Protein AF-A0A4Y2EP28-F1 (afdb_monomer)

Mean predicted aligned error: 17.3 Å

Solvent-accessible surface area (backbone atoms only — not comparable to full-atom values): 8836 Å² total; per-residue (Å²): 139,84,86,87,82,85,87,90,80,90,83,89,85,90,82,87,88,82,91,73,95,65,85,74,70,75,72,67,78,76,71,83,74,56,55,42,37,35,34,48,65,60,93,51,61,70,61,50,48,49,51,46,25,66,76,48,76,41,87,54,53,67,42,78,79,48,100,49,30,37,37,36,40,42,82,39,67,67,35,41,52,52,49,54,50,52,36,58,75,70,66,54,54,65,52,63,56,78,66,85,66,74,86,74,79,86,82,84,83,82,91,72,64,94,85,62,59,67,71,60,56,53,69,69,64,71,83,71,84,86,128

pLDDT: mean 73.37, std 20.35, range [31.34, 94.19]

Sequence (131 aa):
MSDVQNPDSCDGVSSQQQDVNQPQSQAAKKRVSVPPIIIDNPTNSTLLIKSINDITESIVEGKMIEKDRVKVSPSSADAHRKIQIEISEQKLKSHTFETEDQNELKVVILGLLSGYPVEEILKGFKFQPIQ

Nearest PDB structures (foldseek):
  1wg4-assembly1_A  TM=5.566E-01  e=1.868E-01  Mus musculus
  6kor-assembly1_A  TM=6.072E-01  e=3.615E-01  Homo sapiens
  4rwx-assembly1_C  TM=5.759E-01  e=3.384E-01  Listeria monocytogenes EGD-e
  2l48-assembly1_B  TM=5.890E-01  e=5.028E-01  Bacillus phage Gamma
  2dnp-assembly1_A  TM=4.970E-01  e=2.277E-01  Homo sapiens

Foldseek 3Di:
DDDDDDDDDDDDDDDDDDDDDDPPPVPPPPPPADWKKKFFQDPDQVVLQVVLCVQLVHRWDWDDPDPGMIITGAPDPSSVVSSVVVCVVVVTDMDTDDPPPPPPDDDDDPDDDPPDDPVVVVVVPPDDDDD

Secondary structure (DSSP, 8-state):
--------------------------------PPPPEEEES-TTHHHHHHHHHHHHTS--EEEEEETTEEEEE-SSHHHHHHHHHHHHHTT--EEEPPP-----------S--TT--HHHHHHH---PPP-

Structure (mmCIF, N/CA/C/O backbone):
data_AF-A0A4Y2EP28-F1
#
_entry.id   AF-A0A4Y2EP28-F1
#
loop_
_atom_site.group_PDB
_atom_site.id
_atom_site.type_symbol
_atom_site.label_atom_id
_atom_site.label_alt_id
_atom_site.label_comp_id
_atom_site.label_asym_id
_atom_site.label_entity_id
_atom_site.label_seq_id
_atom_site.pdbx_PDB_ins_code
_atom_site.Cartn_x
_atom_site.Cartn_y
_atom_site.Cartn_z
_atom_site.occupancy
_atom_site.B_iso_or_equiv
_atom_site.auth_seq_id
_atom_site.auth_comp_id
_atom_site.auth_asym_i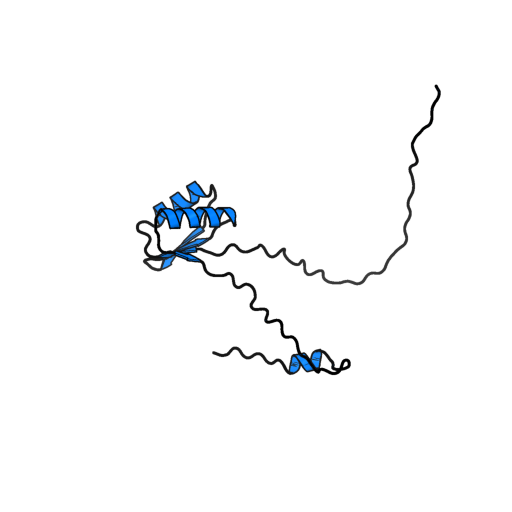d
_atom_site.auth_atom_id
_atom_site.pdbx_PDB_model_num
ATOM 1 N N . MET A 1 1 ? 37.894 58.682 -22.753 1.00 46.50 1 MET A N 1
ATOM 2 C CA . MET A 1 1 ? 38.092 57.326 -23.299 1.00 46.50 1 MET A CA 1
ATOM 3 C C . MET A 1 1 ? 36.789 56.974 -23.976 1.00 46.50 1 MET A C 1
ATOM 5 O O . MET A 1 1 ? 35.787 56.889 -23.283 1.00 46.50 1 MET A O 1
ATOM 9 N N . SER A 1 2 ? 36.795 56.980 -25.303 1.00 39.31 2 SER A N 1
ATOM 10 C CA . SER A 1 2 ? 35.600 56.913 -26.143 1.00 39.31 2 SER A CA 1
ATOM 11 C C . SER A 1 2 ? 35.231 55.464 -26.477 1.00 39.31 2 SER A C 1
ATOM 13 O O . SER A 1 2 ? 36.115 54.622 -26.612 1.00 39.31 2 SER A O 1
ATOM 15 N N . ASP A 1 3 ? 33.921 55.264 -26.571 1.00 44.50 3 ASP A N 1
ATOM 16 C CA . ASP A 1 3 ? 33.063 54.175 -27.062 1.00 44.50 3 ASP A CA 1
ATOM 17 C C . ASP A 1 3 ? 33.669 52.989 -27.832 1.00 44.50 3 ASP A C 1
ATOM 19 O O . ASP A 1 3 ? 34.367 53.198 -28.817 1.00 44.50 3 ASP A O 1
ATOM 23 N N . VAL A 1 4 ? 33.221 51.763 -27.492 1.00 53.28 4 VAL A N 1
ATOM 24 C CA . VAL A 1 4 ? 32.807 50.733 -28.476 1.00 53.28 4 VAL A CA 1
ATOM 25 C C . VAL A 1 4 ? 31.638 49.888 -27.928 1.00 53.28 4 VAL A C 1
ATOM 27 O O . VAL A 1 4 ? 31.805 49.003 -27.091 1.00 53.28 4 VAL A O 1
ATOM 30 N N . GLN A 1 5 ? 30.456 50.235 -28.437 1.00 40.75 5 GLN A N 1
ATOM 31 C CA . GLN A 1 5 ? 29.275 49.449 -28.817 1.00 40.75 5 GLN A CA 1
ATOM 32 C C . GLN A 1 5 ? 29.325 47.900 -28.747 1.00 40.75 5 GLN A C 1
ATOM 34 O O . GLN A 1 5 ? 30.135 47.251 -29.401 1.00 40.75 5 GLN A O 1
ATOM 39 N N . ASN A 1 6 ? 28.298 47.328 -28.113 1.00 45.75 6 ASN A N 1
ATOM 40 C CA . ASN A 1 6 ? 27.483 46.223 -28.649 1.00 45.75 6 ASN A CA 1
ATOM 41 C C . ASN A 1 6 ? 26.155 46.898 -29.074 1.00 45.75 6 ASN A C 1
ATOM 43 O O . ASN A 1 6 ? 25.719 47.753 -28.292 1.00 45.75 6 ASN A O 1
ATOM 47 N N . PRO A 1 7 ? 25.521 46.654 -30.244 1.00 49.97 7 PRO A N 1
ATOM 48 C CA . PRO A 1 7 ? 24.791 45.398 -30.496 1.00 49.97 7 PRO A CA 1
ATOM 49 C C . PRO A 1 7 ? 24.668 45.003 -31.990 1.00 49.97 7 PRO A C 1
ATOM 51 O O . PRO A 1 7 ? 24.744 45.855 -32.868 1.00 49.97 7 PRO A O 1
ATOM 54 N N . ASP A 1 8 ? 24.347 43.743 -32.288 1.00 37.59 8 ASP A N 1
ATOM 55 C CA . ASP A 1 8 ? 23.739 43.408 -33.582 1.00 37.59 8 ASP A CA 1
ATOM 56 C C . ASP A 1 8 ? 22.545 42.466 -33.411 1.00 37.59 8 ASP A C 1
ATOM 58 O O . ASP A 1 8 ? 22.534 41.557 -32.577 1.00 37.59 8 ASP A O 1
ATOM 62 N N . SER A 1 9 ? 21.509 42.790 -34.170 1.00 36.94 9 SER A N 1
ATOM 63 C CA . SER A 1 9 ? 20.122 42.335 -34.128 1.00 36.94 9 SER A CA 1
ATOM 64 C C . SER A 1 9 ? 19.680 42.100 -35.574 1.00 36.94 9 SER A C 1
ATOM 66 O O . SER A 1 9 ? 20.225 42.741 -36.460 1.00 36.94 9 SER A O 1
ATOM 68 N N . CYS A 1 10 ? 18.610 41.309 -35.761 1.00 31.92 10 CYS A N 1
ATOM 69 C CA . CYS A 1 10 ? 17.836 41.110 -37.006 1.00 31.92 10 CYS A CA 1
ATOM 70 C C . CYS A 1 10 ? 18.502 40.165 -38.047 1.00 31.92 10 CYS A C 1
ATOM 72 O O . CYS A 1 10 ? 19.716 40.050 -38.102 1.00 31.92 10 CYS A O 1
ATOM 74 N N . ASP A 1 11 ? 17.833 39.343 -38.862 1.00 32.94 11 ASP A N 1
ATOM 75 C CA . ASP A 1 11 ? 16.426 39.102 -39.201 1.00 32.94 11 ASP A CA 1
ATOM 76 C C . ASP A 1 11 ? 16.262 37.654 -39.723 1.00 32.94 11 ASP A C 1
ATOM 78 O O . ASP A 1 11 ? 17.231 37.003 -40.116 1.00 32.94 11 ASP A O 1
ATOM 82 N N . GLY A 1 12 ? 15.028 37.139 -39.729 1.00 31.34 12 GLY A N 1
ATOM 83 C CA . GLY A 1 12 ? 14.694 35.795 -40.218 1.00 31.34 12 GLY A CA 1
ATOM 84 C C . GLY A 1 12 ? 14.362 35.684 -41.717 1.00 31.34 12 GLY A C 1
ATOM 85 O O . GLY A 1 12 ? 14.360 36.676 -42.433 1.00 31.34 12 GLY A O 1
ATOM 86 N N . VAL A 1 13 ? 14.053 34.454 -42.172 1.00 32.84 13 VAL A N 1
ATOM 87 C CA . VAL A 1 13 ? 12.881 34.048 -42.998 1.00 32.84 13 VAL A CA 1
ATOM 88 C C . VAL A 1 13 ? 13.004 32.580 -43.477 1.00 32.84 13 VAL A C 1
ATOM 90 O O . VAL A 1 13 ? 13.969 32.187 -44.116 1.00 32.84 13 VAL A O 1
ATOM 93 N N . SER A 1 14 ? 11.965 31.805 -43.130 1.00 36.03 14 SER A N 1
ATOM 94 C CA . SER A 1 14 ? 11.216 30.734 -43.832 1.00 36.03 14 SER A CA 1
ATOM 95 C C . SER A 1 14 ? 11.783 29.961 -45.044 1.00 36.03 14 SER A C 1
ATOM 97 O O . SER A 1 14 ? 12.145 30.560 -46.053 1.00 36.03 14 SER A O 1
ATOM 99 N N . SER A 1 15 ? 11.612 28.624 -45.026 1.00 36.25 15 SER A N 1
ATOM 100 C CA . SER A 1 15 ? 10.872 27.827 -46.046 1.00 36.25 15 SER A CA 1
ATOM 101 C C . SER A 1 15 ? 10.620 26.384 -45.543 1.00 36.25 15 SER A C 1
ATOM 103 O O . SER A 1 15 ? 11.568 25.660 -45.267 1.00 36.25 15 SER A O 1
ATOM 105 N N . GLN A 1 16 ? 9.370 26.044 -45.179 1.00 39.69 16 GLN A N 1
ATOM 106 C CA . GLN A 1 16 ? 8.439 25.087 -45.837 1.00 39.69 16 GLN A CA 1
ATOM 107 C C . GLN A 1 16 ? 8.984 23.651 -46.015 1.00 39.69 16 GLN A C 1
ATOM 109 O O . GLN A 1 16 ? 9.913 23.440 -46.778 1.00 39.69 16 GLN A O 1
ATOM 114 N N . GLN A 1 17 ? 8.547 22.645 -45.244 1.00 40.81 17 GLN A N 1
ATOM 115 C CA . GLN A 1 17 ? 7.286 21.863 -45.272 1.00 40.81 17 GLN A CA 1
ATOM 116 C C . GLN A 1 17 ? 7.633 20.405 -45.627 1.00 40.81 17 GLN A C 1
ATOM 118 O O . GLN A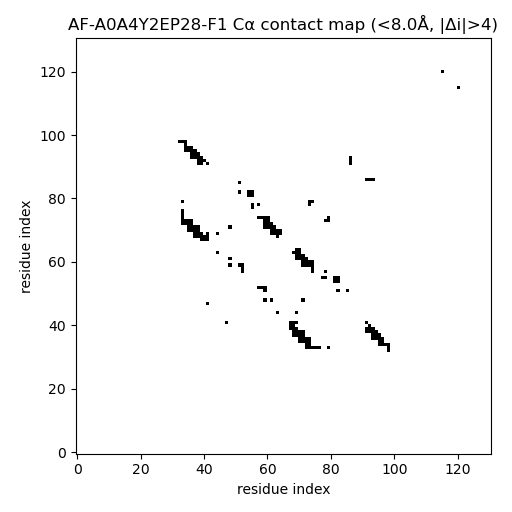 1 17 ? 8.150 20.154 -46.708 1.00 40.81 17 GLN A O 1
ATOM 123 N N . GLN A 1 18 ? 7.269 19.449 -44.768 1.00 33.56 18 GLN A N 1
ATOM 124 C CA . GLN A 1 18 ? 6.595 18.229 -45.216 1.00 33.56 18 GLN A CA 1
ATOM 125 C C . GLN A 1 18 ? 5.796 17.616 -44.060 1.00 33.56 18 GLN A C 1
ATOM 127 O O . GLN A 1 18 ? 6.329 17.203 -43.033 1.00 33.56 18 GLN A O 1
ATOM 132 N N . ASP A 1 19 ? 4.485 17.657 -44.273 1.00 39.84 19 ASP A N 1
AT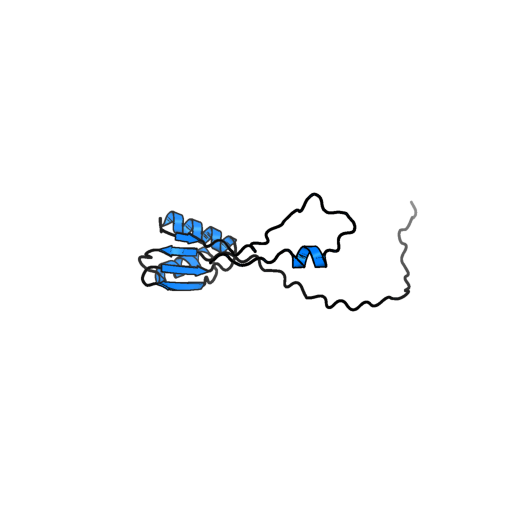OM 133 C CA . ASP A 1 19 ? 3.426 16.948 -43.573 1.00 39.84 19 ASP A CA 1
ATOM 134 C C . ASP A 1 19 ? 3.681 15.440 -43.633 1.00 39.84 19 ASP A C 1
ATOM 136 O O . ASP A 1 19 ? 3.799 14.872 -44.719 1.00 39.84 19 ASP A O 1
ATOM 140 N N . VAL A 1 20 ? 3.733 14.794 -42.470 1.00 34.38 20 VAL A N 1
ATOM 141 C CA . VAL A 1 20 ? 3.217 13.434 -42.345 1.00 34.38 20 VAL A CA 1
ATOM 142 C C . VAL A 1 20 ? 2.434 13.378 -41.043 1.00 34.38 20 VAL A C 1
ATOM 144 O O . VAL A 1 20 ? 3.005 13.313 -39.954 1.00 34.38 20 VAL A O 1
ATOM 147 N N . ASN A 1 21 ? 1.111 13.446 -41.171 1.00 42.19 21 ASN A N 1
ATOM 148 C CA . ASN A 1 21 ? 0.145 13.041 -40.154 1.00 42.19 21 ASN A CA 1
ATOM 149 C C . ASN A 1 21 ? 0.584 11.745 -39.444 1.00 42.19 21 ASN A C 1
ATOM 151 O O . ASN A 1 21 ? 0.346 10.638 -39.926 1.00 42.19 21 ASN A O 1
ATOM 155 N 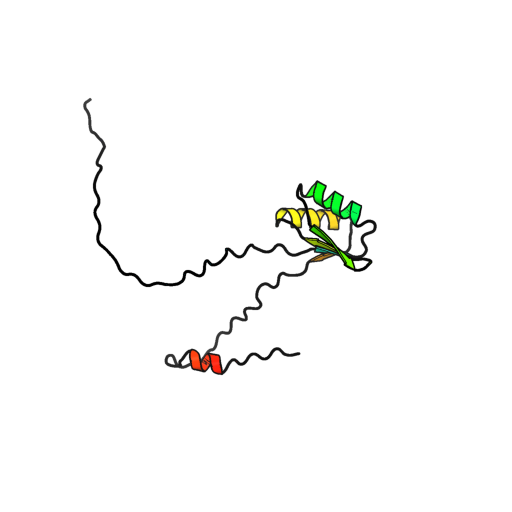N . GLN A 1 22 ? 1.175 11.875 -38.259 1.00 41.34 22 GLN A N 1
ATOM 156 C CA . GLN A 1 22 ? 1.065 10.860 -37.222 1.00 41.34 22 GLN A CA 1
ATOM 157 C C . GLN A 1 22 ? -0.050 11.317 -36.287 1.00 41.34 22 GLN A C 1
ATOM 159 O O . GLN A 1 22 ? 0.013 12.449 -35.797 1.00 41.34 22 GLN A O 1
ATOM 164 N N . PRO A 1 23 ? -1.048 10.474 -35.968 1.00 40.78 23 PRO A N 1
ATOM 165 C CA . PRO A 1 23 ? -1.790 10.697 -34.748 1.00 40.78 23 PRO A CA 1
ATOM 166 C C . PRO A 1 23 ? -0.763 10.558 -33.625 1.00 40.78 23 PRO A C 1
ATOM 168 O O . PRO A 1 23 ? -0.370 9.451 -33.261 1.00 40.78 23 PRO A O 1
ATOM 171 N N . GLN A 1 24 ? -0.280 11.691 -33.108 1.00 40.75 24 GLN A N 1
ATOM 172 C CA . GLN A 1 24 ? 0.315 11.736 -31.786 1.00 40.75 24 GLN A CA 1
ATOM 173 C C . GLN A 1 24 ? -0.784 11.237 -30.856 1.00 40.75 24 GLN A C 1
ATOM 175 O O . GLN A 1 24 ? -1.637 12.004 -30.406 1.00 40.75 24 GLN A O 1
ATOM 180 N N . SER A 1 25 ? -0.794 9.928 -30.596 1.00 49.03 25 SER A N 1
ATOM 181 C CA . SER A 1 25 ? -1.401 9.406 -29.392 1.00 49.03 25 SER A CA 1
ATOM 182 C C . SER A 1 25 ? -0.724 10.204 -28.297 1.00 49.03 25 SER A C 1
ATOM 184 O O . SER A 1 25 ? 0.474 10.028 -28.060 1.00 49.03 25 SER A O 1
ATOM 186 N N . GLN A 1 26 ? -1.444 11.171 -27.734 1.00 48.56 26 GLN A N 1
ATOM 187 C CA . GLN A 1 26 ? -1.014 11.867 -26.543 1.00 48.56 26 GLN A CA 1
ATOM 188 C C . GLN A 1 26 ? -0.724 10.746 -25.560 1.00 48.56 26 GLN A C 1
ATOM 190 O O . GLN A 1 26 ? -1.648 10.107 -25.058 1.00 48.56 26 GLN A O 1
ATOM 195 N N . ALA A 1 27 ? 0.557 10.417 -25.393 1.00 51.34 27 ALA A N 1
ATOM 196 C CA . ALA A 1 27 ? 0.991 9.491 -24.379 1.00 51.34 27 ALA A CA 1
ATOM 197 C C . ALA A 1 27 ? 0.641 10.220 -23.092 1.00 51.34 27 ALA A C 1
ATOM 199 O O . ALA A 1 27 ? 1.377 11.102 -22.644 1.00 51.34 27 ALA A O 1
ATOM 200 N N . ALA A 1 28 ? -0.572 9.960 -22.596 1.00 58.06 28 ALA A N 1
ATOM 201 C CA . ALA A 1 28 ? -1.047 10.464 -21.333 1.00 58.06 28 ALA A CA 1
ATOM 202 C C . ALA A 1 28 ? 0.088 10.160 -20.372 1.00 58.06 28 ALA A C 1
ATOM 204 O O . ALA A 1 28 ? 0.458 8.993 -20.238 1.00 58.06 28 ALA A O 1
ATOM 205 N N . LYS A 1 29 ? 0.724 11.208 -19.829 1.00 55.53 29 LYS A N 1
ATOM 206 C CA . LYS A 1 29 ? 1.813 11.067 -18.863 1.00 55.53 29 LYS A CA 1
ATOM 207 C C . LYS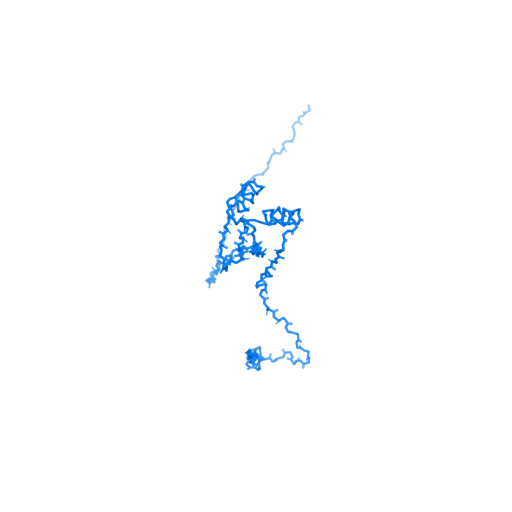 A 1 29 ? 1.301 10.077 -17.825 1.00 55.53 29 LYS A C 1
ATOM 209 O O . LYS A 1 29 ? 0.405 10.439 -17.060 1.00 55.53 29 LYS A O 1
ATOM 214 N N . LYS A 1 30 ? 1.764 8.820 -17.890 1.00 56.12 30 LYS A N 1
ATOM 215 C CA . LYS A 1 30 ? 1.302 7.756 -17.002 1.00 56.12 30 LYS A CA 1
ATOM 216 C C . LYS A 1 30 ? 1.646 8.270 -15.616 1.00 56.12 30 LYS A C 1
ATOM 218 O O . LYS A 1 30 ? 2.822 8.441 -15.301 1.00 56.12 30 LYS A O 1
ATOM 223 N N . ARG A 1 31 ? 0.630 8.668 -14.846 1.00 59.94 31 ARG A N 1
ATOM 224 C CA . ARG A 1 31 ? 0.857 9.092 -13.469 1.00 59.94 31 ARG A CA 1
ATOM 225 C C . ARG A 1 31 ? 1.488 7.888 -12.793 1.00 59.94 31 ARG A C 1
ATOM 227 O O . ARG A 1 31 ? 0.939 6.795 -12.903 1.00 59.94 31 ARG A O 1
ATOM 234 N N . VAL A 1 32 ? 2.649 8.083 -12.175 1.00 66.94 32 VAL A N 1
ATOM 235 C CA . VAL A 1 32 ? 3.244 7.069 -11.307 1.00 66.94 32 VAL A CA 1
ATOM 236 C C . VAL A 1 32 ? 2.180 6.768 -10.260 1.00 66.94 32 VAL A C 1
ATOM 238 O O . VAL A 1 32 ? 1.843 7.633 -9.450 1.00 66.94 32 VAL A O 1
ATOM 241 N N . SER A 1 33 ? 1.539 5.610 -10.393 1.00 73.94 33 SER A N 1
ATOM 242 C CA . SER A 1 33 ? 0.426 5.239 -9.535 1.00 73.94 33 SER A CA 1
ATOM 243 C C . SER A 1 33 ? 1.009 4.857 -8.191 1.00 73.94 33 SER A C 1
ATOM 245 O O . SER A 1 33 ? 1.847 3.967 -8.105 1.00 73.94 33 SER A O 1
ATOM 247 N N . VAL A 1 34 ? 0.586 5.549 -7.143 1.00 86.06 34 VAL A N 1
ATOM 248 C CA . VAL A 1 34 ? 1.003 5.222 -5.785 1.00 86.06 34 VAL A CA 1
ATOM 249 C C . VAL A 1 34 ? 0.196 4.000 -5.342 1.00 86.06 34 VAL A C 1
ATOM 251 O O . VAL A 1 34 ? -1.033 4.020 -5.475 1.00 86.06 34 VAL A O 1
ATOM 254 N N . PRO A 1 35 ? 0.842 2.919 -4.878 1.00 87.81 35 PRO A N 1
ATOM 255 C CA . PRO A 1 35 ? 0.126 1.700 -4.548 1.00 87.81 35 PRO A CA 1
ATOM 256 C C . PRO A 1 35 ? -0.784 1.898 -3.326 1.00 87.81 35 PRO A C 1
ATOM 258 O O . PRO A 1 35 ? -0.465 2.671 -2.418 1.00 87.81 35 PRO A O 1
ATOM 261 N N . PRO A 1 36 ? -1.941 1.220 -3.278 1.00 90.62 36 PRO A N 1
ATOM 262 C CA . PRO A 1 36 ? -2.812 1.261 -2.116 1.00 90.62 36 PRO A CA 1
ATOM 263 C C . PRO A 1 36 ? -2.264 0.390 -0.981 1.00 90.62 36 PRO A C 1
ATOM 265 O O . PRO A 1 36 ? -1.711 -0.689 -1.203 1.00 90.62 36 PRO A O 1
ATOM 268 N N . ILE A 1 37 ? -2.515 0.829 0.248 1.00 92.81 37 ILE A N 1
ATOM 269 C CA . ILE A 1 37 ? -2.115 0.146 1.477 1.00 92.81 37 ILE A CA 1
ATOM 270 C C . ILE A 1 37 ? -3.355 -0.507 2.085 1.00 92.81 37 ILE A C 1
ATOM 272 O O . ILE A 1 37 ? -4.370 0.157 2.299 1.00 92.81 37 ILE A O 1
ATOM 276 N N . ILE A 1 38 ? -3.298 -1.802 2.378 1.00 92.50 38 ILE A N 1
ATOM 277 C CA . ILE A 1 38 ? -4.339 -2.497 3.134 1.00 92.50 38 ILE A CA 1
ATOM 278 C C . ILE A 1 38 ? -3.877 -2.692 4.565 1.00 92.50 38 ILE A C 1
ATOM 280 O O . ILE A 1 38 ? -2.793 -3.207 4.814 1.00 92.50 38 ILE A O 1
ATOM 284 N N . ILE A 1 39 ? -4.742 -2.314 5.496 1.00 93.00 39 ILE A N 1
ATOM 285 C CA . ILE A 1 39 ? -4.541 -2.447 6.932 1.00 93.00 39 ILE A CA 1
ATOM 286 C C . ILE A 1 39 ? -5.490 -3.535 7.431 1.00 93.00 39 ILE A C 1
ATOM 288 O O . ILE A 1 39 ? -6.708 -3.433 7.247 1.00 93.00 39 ILE A O 1
ATOM 292 N N . ASP A 1 40 ? -4.921 -4.576 8.033 1.00 91.81 40 ASP A N 1
ATOM 293 C CA . ASP A 1 40 ? -5.652 -5.711 8.587 1.00 91.81 40 ASP A CA 1
ATOM 294 C C . ASP A 1 40 ? -6.039 -5.437 10.051 1.00 91.81 40 ASP A C 1
ATOM 296 O O . ASP A 1 40 ? -5.263 -4.879 10.828 1.00 91.81 40 ASP A O 1
ATOM 300 N N . ASN A 1 41 ? -7.231 -5.890 10.434 1.00 90.31 41 ASN A N 1
ATOM 301 C CA . ASN A 1 41 ? -7.839 -5.783 11.761 1.00 90.31 41 ASN A CA 1
ATOM 302 C C . ASN A 1 41 ? -7.753 -4.375 12.388 1.00 90.31 41 ASN A C 1
ATOM 304 O O . ASN A 1 41 ? -7.249 -4.232 13.506 1.00 90.31 41 ASN A O 1
ATOM 308 N N . PRO A 1 42 ? -8.227 -3.312 11.710 1.00 87.00 42 PRO A N 1
ATOM 309 C CA . PRO A 1 42 ? -8.173 -1.969 12.269 1.00 87.00 42 PRO A CA 1
ATOM 310 C C . PRO A 1 42 ? -9.137 -1.849 13.456 1.00 87.00 42 PRO A C 1
ATOM 312 O O . PRO A 1 42 ? -10.350 -1.949 13.290 1.00 87.00 42 PRO A O 1
ATOM 315 N N . THR A 1 43 ? -8.606 -1.564 14.649 1.00 83.56 43 THR A N 1
ATOM 316 C CA . THR A 1 43 ? -9.397 -1.399 15.886 1.00 83.56 43 THR A CA 1
ATOM 317 C C . THR A 1 43 ? -10.488 -0.332 15.748 1.00 83.56 43 THR A C 1
ATOM 319 O O . THR A 1 43 ? -11.586 -0.486 16.278 1.00 83.56 43 THR A O 1
ATOM 322 N N . ASN A 1 44 ? -10.198 0.763 15.034 1.00 87.12 44 ASN A N 1
ATOM 323 C CA . ASN A 1 44 ? -11.175 1.791 14.683 1.00 87.12 44 ASN A CA 1
ATOM 324 C C . ASN A 1 44 ? -10.817 2.429 13.333 1.00 87.12 44 ASN A C 1
ATOM 326 O O . ASN A 1 44 ? -9.987 3.335 13.256 1.00 87.12 44 ASN A O 1
ATOM 330 N N . SER A 1 45 ? -11.457 1.957 12.264 1.00 86.06 45 SER A N 1
ATOM 331 C CA . SER A 1 45 ? -11.186 2.397 10.890 1.00 86.06 45 SER A CA 1
ATOM 332 C C . SER A 1 45 ? -11.464 3.883 10.652 1.00 86.06 45 SER A C 1
ATOM 334 O O . SER A 1 45 ? -10.722 4.534 9.921 1.00 86.06 45 SER A O 1
ATOM 336 N N . THR A 1 46 ? -12.495 4.445 11.288 1.00 88.25 46 THR A N 1
ATOM 337 C CA . THR A 1 46 ? -12.867 5.858 11.104 1.00 88.25 46 THR A CA 1
ATOM 338 C C . THR A 1 46 ? -11.835 6.788 11.736 1.00 88.25 46 THR A C 1
ATOM 340 O O . THR A 1 46 ? -11.417 7.760 11.107 1.00 88.25 46 THR A O 1
ATOM 343 N N . LEU A 1 47 ? -11.391 6.478 12.960 1.00 89.81 47 LEU A N 1
ATOM 344 C CA . LEU A 1 47 ? -10.329 7.241 13.619 1.00 89.81 47 LEU A CA 1
ATOM 345 C C . LEU A 1 47 ? -9.002 7.105 12.877 1.00 89.81 47 LEU A C 1
ATOM 347 O O . LEU A 1 47 ? -8.336 8.108 12.664 1.00 89.81 47 LEU A O 1
ATOM 351 N N . LEU A 1 48 ? -8.664 5.898 12.422 1.00 89.56 48 LEU A N 1
ATOM 352 C CA . LEU A 1 48 ? -7.444 5.645 11.663 1.00 89.56 48 LEU A CA 1
ATOM 353 C C . LEU A 1 48 ? -7.375 6.483 10.378 1.00 89.56 48 LEU A C 1
ATOM 355 O O . LEU A 1 48 ? -6.369 7.142 10.134 1.00 89.56 48 LEU A O 1
ATOM 359 N N . ILE A 1 49 ? -8.450 6.505 9.579 1.00 90.50 49 ILE A N 1
ATOM 360 C CA . ILE A 1 49 ? -8.511 7.316 8.351 1.00 90.50 49 ILE A CA 1
ATOM 361 C C . ILE A 1 49 ? -8.393 8.807 8.683 1.00 90.50 49 ILE A C 1
ATOM 363 O O . ILE A 1 49 ? -7.705 9.542 7.978 1.00 90.50 49 ILE A O 1
ATOM 367 N N . LYS A 1 50 ? -9.023 9.260 9.773 1.00 91.31 50 LYS A N 1
ATOM 368 C CA . LYS A 1 50 ? -8.905 10.649 10.224 1.00 91.31 50 LYS A CA 1
ATOM 369 C C . LYS A 1 50 ? -7.462 10.999 10.607 1.00 91.31 50 LYS A C 1
ATOM 371 O O . LYS A 1 50 ? -6.942 11.979 10.091 1.00 91.31 50 LYS A O 1
ATOM 376 N N . SER A 1 51 ? -6.803 10.173 11.420 1.00 90.44 51 SER A N 1
ATOM 377 C CA . SER A 1 51 ? -5.393 10.357 11.793 1.00 90.44 51 SER A CA 1
ATOM 378 C C . SER A 1 51 ? -4.480 10.392 10.566 1.00 90.44 51 SER A C 1
ATOM 380 O O . SER A 1 51 ? -3.609 11.249 10.466 1.00 90.44 51 SER A O 1
ATOM 382 N N . ILE A 1 52 ? -4.722 9.517 9.586 1.00 91.44 52 ILE A N 1
ATOM 383 C CA . ILE A 1 52 ? -3.993 9.510 8.312 1.00 91.44 52 ILE A CA 1
ATOM 384 C C . ILE A 1 52 ? -4.181 10.829 7.541 1.00 91.44 52 ILE A C 1
ATOM 386 O O . ILE A 1 52 ? -3.207 11.380 7.020 1.00 91.44 52 ILE A O 1
ATOM 390 N N . ASN A 1 53 ? -5.403 11.359 7.474 1.00 91.69 53 ASN A N 1
ATOM 391 C CA . ASN A 1 53 ? -5.668 12.644 6.818 1.00 91.69 53 ASN A CA 1
ATOM 392 C C . ASN A 1 53 ? -4.957 13.802 7.532 1.00 91.69 53 ASN A C 1
ATOM 394 O O . ASN A 1 53 ? -4.376 14.661 6.870 1.00 91.69 53 ASN A O 1
ATOM 398 N N . ASP A 1 54 ? -4.951 13.788 8.867 1.00 92.31 54 ASP A N 1
ATOM 399 C CA . ASP A 1 54 ? -4.299 14.814 9.686 1.00 92.31 54 ASP A CA 1
ATOM 400 C C . ASP A 1 54 ? -2.770 14.823 9.464 1.00 92.31 54 ASP A C 1
ATOM 402 O O . ASP A 1 54 ? -2.171 15.887 9.325 1.00 92.31 54 ASP A O 1
ATOM 406 N N . ILE A 1 55 ? -2.131 13.651 9.350 1.00 92.56 55 ILE A N 1
ATOM 407 C CA . ILE A 1 55 ? -0.670 13.523 9.156 1.00 92.56 55 ILE A CA 1
ATOM 408 C C . ILE A 1 55 ? -0.244 13.846 7.718 1.00 92.56 55 ILE A C 1
ATOM 410 O O . ILE A 1 55 ? 0.823 14.423 7.465 1.00 92.56 55 ILE A O 1
ATOM 414 N N . THR A 1 56 ? -1.047 13.424 6.742 1.00 89.44 56 THR A N 1
ATOM 415 C CA . THR A 1 56 ? -0.726 13.631 5.325 1.00 89.44 56 THR A CA 1
ATOM 416 C C . THR A 1 56 ? -1.079 15.030 4.834 1.00 89.44 56 THR A C 1
ATOM 418 O O . THR A 1 56 ? -0.645 15.383 3.740 1.00 89.44 56 THR A O 1
ATOM 421 N N . GLU A 1 57 ? -1.816 15.818 5.628 1.00 87.38 57 GLU A N 1
ATOM 422 C CA . GLU A 1 57 ? -2.363 17.132 5.248 1.00 87.38 57 GLU A CA 1
ATOM 423 C C . GLU A 1 57 ? -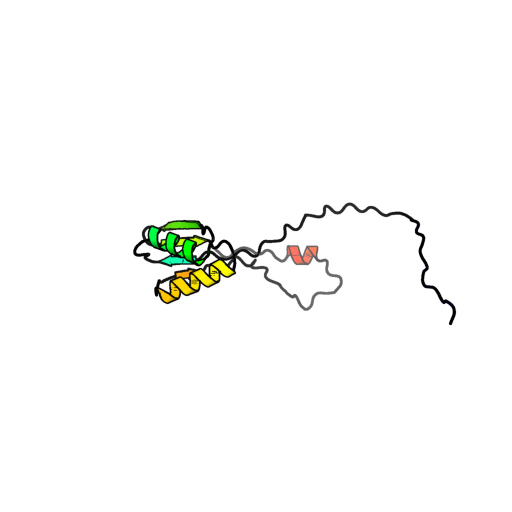3.165 17.061 3.933 1.00 87.38 57 GLU A C 1
ATOM 425 O O . GLU A 1 57 ? -3.290 18.029 3.183 1.00 87.38 57 GLU A O 1
ATOM 430 N N . SER A 1 58 ? -3.692 15.875 3.623 1.00 83.56 58 SER A N 1
ATOM 431 C CA . SER A 1 58 ? -4.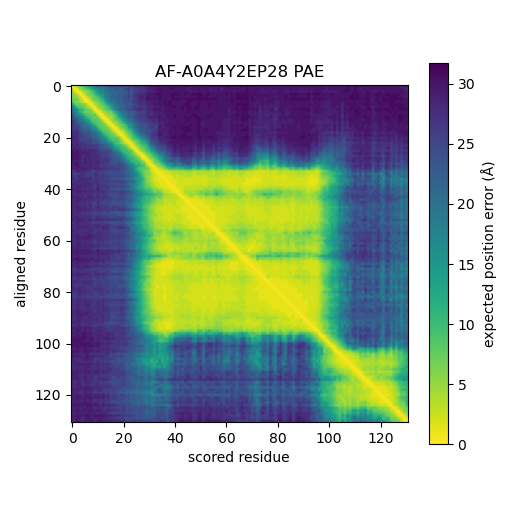365 15.568 2.369 1.00 83.56 58 SER A CA 1
ATOM 432 C C . SER A 1 58 ? -5.534 14.629 2.628 1.00 83.56 58 SER A C 1
ATOM 434 O O . SER A 1 58 ? -5.506 13.826 3.557 1.00 83.56 58 SER A O 1
ATOM 436 N N . ILE A 1 59 ? -6.571 14.718 1.797 1.00 83.56 59 ILE A N 1
ATOM 437 C CA . ILE A 1 59 ? -7.685 13.776 1.871 1.00 83.56 59 ILE A CA 1
ATOM 438 C C . ILE A 1 59 ? -7.225 12.469 1.231 1.00 83.56 59 ILE A C 1
ATOM 440 O O . ILE A 1 59 ? -6.988 12.405 0.024 1.00 83.56 59 ILE A O 1
ATOM 444 N N . VAL A 1 60 ? -7.098 11.437 2.054 1.00 85.38 60 VAL A N 1
ATOM 445 C CA . VAL A 1 60 ? -6.761 10.081 1.638 1.00 85.38 60 VAL A CA 1
ATOM 446 C C . VAL A 1 60 ? -8.048 9.270 1.523 1.00 85.38 60 VAL A C 1
ATOM 448 O O . VAL A 1 60 ? -8.904 9.292 2.412 1.00 85.38 60 VAL A O 1
ATOM 451 N N . GLU A 1 61 ? -8.206 8.536 0.422 1.00 83.62 61 GLU A N 1
ATOM 452 C CA . GLU A 1 61 ? -9.377 7.684 0.226 1.00 83.62 61 GLU A CA 1
ATOM 453 C C . GLU A 1 61 ? -9.232 6.392 1.037 1.00 83.62 61 GLU A C 1
ATOM 455 O O . GLU A 1 61 ? -8.473 5.489 0.677 1.00 83.62 61 GLU A O 1
ATOM 460 N N . GLY A 1 62 ? -9.974 6.296 2.141 1.00 88.00 62 GLY A N 1
ATOM 461 C CA . GLY A 1 62 ? -10.091 5.087 2.951 1.00 88.00 62 GLY A CA 1
ATOM 462 C C . GLY A 1 62 ? -11.419 4.369 2.705 1.00 88.00 62 GLY A C 1
ATOM 463 O O . GLY A 1 62 ? -12.486 4.952 2.895 1.00 88.00 62 GLY A O 1
ATOM 464 N N . LYS A 1 63 ? -11.375 3.093 2.311 1.00 89.62 63 LYS A N 1
ATOM 465 C CA . LYS A 1 63 ? -12.559 2.254 2.083 1.00 89.62 63 LYS A CA 1
ATOM 466 C C . LYS A 1 63 ? -12.438 0.926 2.826 1.00 89.62 63 LYS A C 1
ATOM 468 O O . LYS A 1 63 ? -11.442 0.220 2.686 1.00 89.62 63 LYS A O 1
ATOM 473 N N . MET A 1 64 ? -13.481 0.548 3.562 1.00 89.50 64 MET A N 1
ATOM 474 C CA . MET A 1 64 ? -13.628 -0.821 4.070 1.00 89.50 64 MET A CA 1
ATOM 475 C C . MET A 1 64 ? -13.805 -1.771 2.878 1.00 89.50 64 MET A C 1
ATOM 477 O O . MET A 1 64 ? -14.727 -1.584 2.080 1.00 89.50 64 MET A O 1
ATOM 481 N N . ILE A 1 65 ? -12.925 -2.761 2.737 1.00 88.12 65 ILE A N 1
ATOM 482 C CA . ILE A 1 65 ? -13.010 -3.766 1.661 1.00 88.12 65 ILE A CA 1
ATOM 483 C C . ILE A 1 65 ? -13.584 -5.093 2.162 1.00 88.12 65 ILE A C 1
ATOM 485 O O . ILE A 1 65 ? -14.309 -5.761 1.434 1.00 88.12 65 ILE A O 1
ATOM 489 N N . GLU A 1 66 ? -13.315 -5.437 3.420 1.00 83.94 66 GLU A N 1
ATOM 490 C CA . GLU A 1 66 ? -13.822 -6.617 4.123 1.00 83.94 66 GLU A CA 1
ATOM 491 C C . GLU A 1 66 ? -14.114 -6.224 5.580 1.00 83.94 66 GLU A C 1
ATOM 493 O O . GLU A 1 66 ? -13.760 -5.120 5.997 1.00 83.94 66 GLU A O 1
ATOM 498 N N . LYS A 1 67 ? -14.748 -7.108 6.366 1.00 80.94 67 LYS A N 1
ATOM 499 C CA . LYS A 1 67 ? -15.130 -6.819 7.766 1.00 80.94 67 LYS A CA 1
ATOM 500 C C . LYS A 1 67 ? -13.974 -6.261 8.599 1.00 80.94 67 LYS A C 1
ATOM 502 O O . LYS A 1 67 ? -14.171 -5.290 9.319 1.00 80.94 67 LYS A O 1
ATOM 507 N N . ASP A 1 68 ? -12.785 -6.823 8.410 1.00 87.69 68 ASP A N 1
ATOM 508 C CA . ASP A 1 68 ? -11.602 -6.502 9.203 1.00 87.69 68 ASP A CA 1
ATOM 509 C C . ASP A 1 68 ? -10.464 -5.937 8.346 1.00 87.69 68 ASP A C 1
ATOM 511 O O . ASP A 1 68 ? -9.297 -6.072 8.697 1.00 87.69 68 ASP A O 1
ATOM 515 N N . ARG A 1 69 ? -10.759 -5.330 7.186 1.00 91.81 69 ARG A N 1
ATOM 516 C CA . ARG A 1 69 ? -9.714 -4.785 6.302 1.00 91.81 69 ARG A CA 1
ATOM 517 C C . ARG A 1 69 ? -10.103 -3.437 5.723 1.00 91.81 69 ARG A C 1
ATOM 519 O O . ARG A 1 69 ? -11.159 -3.287 5.099 1.00 91.81 69 ARG A O 1
ATOM 526 N N . VAL A 1 70 ? -9.208 -2.466 5.880 1.00 92.50 70 VAL A N 1
ATOM 527 C CA . VAL A 1 70 ? -9.328 -1.123 5.297 1.00 92.50 70 VAL A CA 1
ATOM 528 C C . VAL A 1 70 ? -8.305 -0.976 4.185 1.00 92.50 70 VAL A C 1
ATOM 530 O O . VAL A 1 70 ? -7.117 -1.179 4.409 1.00 92.50 70 VAL A O 1
ATOM 533 N N . LYS A 1 71 ? -8.759 -0.572 3.000 1.00 92.19 71 LYS A N 1
ATOM 534 C CA . LYS A 1 71 ? -7.905 -0.103 1.910 1.00 92.19 71 LYS A CA 1
ATOM 535 C C . LYS A 1 71 ? -7.760 1.411 2.010 1.00 92.19 71 LYS A C 1
ATOM 537 O O . LYS A 1 71 ? -8.758 2.125 1.990 1.00 92.19 71 LYS A O 1
ATOM 542 N N . VAL A 1 72 ? -6.527 1.884 2.070 1.00 92.62 72 VAL A N 1
ATOM 543 C CA . VAL A 1 72 ? -6.141 3.294 2.071 1.00 92.62 72 VAL A CA 1
ATOM 544 C C . VAL A 1 72 ? -5.425 3.577 0.755 1.00 92.62 72 VAL A C 1
ATOM 546 O O . VAL A 1 72 ? -4.463 2.890 0.420 1.00 92.62 72 VAL A O 1
ATOM 549 N N . SER A 1 73 ? -5.899 4.558 -0.007 1.00 90.38 73 SER A N 1
ATOM 550 C CA . SER A 1 73 ? -5.316 4.936 -1.301 1.00 90.38 73 SER A CA 1
ATOM 551 C C . SER A 1 73 ? -4.636 6.302 -1.170 1.00 90.38 73 SER A C 1
ATOM 553 O O . SER A 1 73 ? -5.335 7.315 -1.091 1.00 90.38 73 SER A O 1
ATOM 555 N N . PRO A 1 74 ? -3.293 6.354 -1.097 1.00 90.38 74 PRO A N 1
ATOM 556 C CA . PRO A 1 74 ? -2.568 7.608 -0.918 1.00 90.38 74 PRO A CA 1
ATOM 557 C C . PRO A 1 74 ? -2.675 8.520 -2.143 1.00 90.38 74 PRO A C 1
ATOM 559 O O . PRO A 1 74 ? -2.657 8.062 -3.284 1.00 90.38 74 PRO A O 1
ATOM 562 N N . SER A 1 75 ? -2.735 9.828 -1.902 1.00 88.88 75 SER A N 1
ATOM 563 C CA . SER A 1 75 ? -2.820 10.862 -2.943 1.00 88.88 75 SER A CA 1
ATOM 564 C C . SER A 1 75 ? -1.471 11.157 -3.622 1.00 88.88 75 SER A C 1
ATOM 566 O O . SER A 1 75 ? -1.436 11.650 -4.751 1.00 88.88 75 SER A O 1
ATOM 568 N N . SER A 1 76 ? -0.354 10.857 -2.948 1.00 89.25 76 SER A N 1
ATOM 569 C CA . SER A 1 76 ? 1.020 11.089 -3.410 1.00 89.25 76 SER A CA 1
ATOM 570 C C . SER A 1 76 ? 2.012 10.106 -2.770 1.00 89.25 76 SER A C 1
ATOM 572 O O . SER A 1 76 ? 1.693 9.428 -1.790 1.00 89.25 76 SER A O 1
ATOM 574 N N . ALA A 1 77 ? 3.235 10.031 -3.311 1.00 88.38 77 ALA A N 1
ATOM 575 C CA . ALA A 1 77 ? 4.302 9.197 -2.751 1.00 88.38 77 ALA A CA 1
ATOM 576 C C . ALA A 1 77 ? 4.718 9.653 -1.337 1.00 88.38 77 ALA A C 1
ATOM 578 O O . ALA A 1 77 ? 4.988 8.822 -0.470 1.00 88.38 77 ALA A O 1
ATOM 579 N N . ASP A 1 78 ? 4.697 10.964 -1.074 1.00 91.19 78 ASP A N 1
ATOM 580 C CA . ASP A 1 78 ? 4.964 11.513 0.259 1.00 91.19 78 ASP A CA 1
ATOM 581 C C . ASP A 1 78 ? 3.870 11.124 1.257 1.00 91.19 78 ASP A C 1
ATOM 583 O O . ASP A 1 78 ? 4.174 10.710 2.378 1.00 91.19 78 ASP A O 1
ATOM 587 N N . ALA A 1 79 ? 2.599 11.186 0.839 1.00 91.62 79 ALA A N 1
ATOM 588 C CA . ALA A 1 79 ? 1.484 10.716 1.655 1.00 91.62 79 ALA A CA 1
ATOM 589 C C . ALA A 1 79 ? 1.634 9.222 1.970 1.00 91.62 79 ALA A C 1
ATOM 591 O O . ALA A 1 79 ? 1.492 8.824 3.122 1.00 91.62 79 ALA A O 1
ATOM 592 N N . HIS A 1 80 ? 2.007 8.403 0.983 1.00 91.81 80 HIS A N 1
ATOM 593 C CA . HIS A 1 80 ? 2.268 6.977 1.189 1.00 91.81 80 HIS A CA 1
ATOM 594 C C . HIS A 1 80 ? 3.363 6.736 2.234 1.00 91.81 80 HIS A C 1
ATOM 596 O O . HIS A 1 80 ? 3.167 5.949 3.159 1.00 91.81 80 HIS A O 1
ATOM 602 N N . ARG A 1 81 ? 4.502 7.435 2.132 1.00 92.62 81 ARG A N 1
ATOM 603 C CA . ARG A 1 81 ? 5.605 7.305 3.098 1.00 92.62 81 ARG A CA 1
ATOM 604 C C . ARG A 1 81 ? 5.163 7.671 4.514 1.00 92.62 81 ARG A C 1
ATOM 606 O O . ARG A 1 81 ? 5.453 6.926 5.445 1.00 92.62 81 ARG A O 1
ATOM 613 N N . LYS A 1 82 ? 4.448 8.789 4.672 1.00 94.19 82 LYS A N 1
ATOM 614 C CA . LYS A 1 82 ? 3.902 9.228 5.965 1.00 94.19 82 LYS A CA 1
ATOM 615 C C . LYS A 1 82 ? 2.943 8.188 6.559 1.00 94.19 82 LYS A C 1
ATOM 617 O O . LYS A 1 82 ? 3.082 7.832 7.723 1.00 94.19 82 LYS A O 1
ATOM 622 N N . ILE A 1 83 ? 2.029 7.647 5.750 1.00 93.06 83 ILE A N 1
ATOM 623 C CA . ILE A 1 83 ? 1.083 6.603 6.180 1.00 93.06 83 ILE A CA 1
ATOM 624 C C . ILE A 1 83 ? 1.824 5.346 6.642 1.00 93.06 83 ILE A C 1
ATOM 626 O O . ILE A 1 83 ? 1.471 4.750 7.655 1.00 93.06 83 ILE A O 1
ATOM 630 N N . GLN A 1 84 ? 2.864 4.938 5.917 1.00 92.62 84 GLN A N 1
ATOM 631 C CA . GLN A 1 84 ? 3.623 3.731 6.233 1.00 92.62 84 GLN A CA 1
ATOM 632 C C . GLN A 1 84 ? 4.423 3.867 7.538 1.00 92.62 84 GLN A C 1
ATOM 634 O O . GLN A 1 84 ? 4.521 2.902 8.300 1.00 92.62 84 GLN A O 1
ATOM 639 N N . ILE A 1 85 ? 4.945 5.067 7.821 1.00 93.81 85 ILE A N 1
ATOM 640 C CA . ILE A 1 85 ? 5.566 5.402 9.111 1.00 93.81 85 ILE A CA 1
ATOM 641 C C . ILE A 1 85 ? 4.529 5.284 10.232 1.00 93.81 85 ILE A C 1
ATOM 643 O O . ILE A 1 85 ? 4.755 4.524 11.168 1.00 93.81 85 ILE A O 1
ATOM 647 N N . GLU A 1 86 ? 3.365 5.922 10.089 1.00 91.94 86 GLU A N 1
ATOM 648 C CA . GLU A 1 86 ? 2.297 5.887 11.101 1.00 91.94 86 GLU A CA 1
ATOM 649 C C . GLU A 1 86 ? 1.822 4.455 11.400 1.00 91.94 86 GLU A C 1
ATOM 651 O O . GLU A 1 86 ? 1.699 4.048 12.553 1.00 91.94 86 GLU A O 1
ATOM 656 N N . ILE A 1 87 ? 1.605 3.644 10.360 1.00 92.25 87 ILE A N 1
ATOM 657 C CA . ILE A 1 87 ? 1.236 2.229 10.508 1.00 92.25 87 ILE A CA 1
ATOM 658 C C . ILE A 1 87 ? 2.314 1.460 11.284 1.00 92.25 87 ILE A C 1
ATOM 660 O O . ILE A 1 87 ? 1.988 0.640 12.148 1.00 92.25 87 ILE A O 1
ATOM 664 N N . SER A 1 88 ? 3.589 1.731 10.999 1.00 91.00 88 SER A N 1
ATOM 665 C CA . SER A 1 88 ? 4.717 1.092 11.683 1.00 91.00 88 SER A CA 1
ATOM 666 C C . SER A 1 88 ? 4.806 1.518 13.153 1.00 91.00 88 SER A C 1
ATOM 668 O O . SER A 1 88 ? 5.037 0.672 14.019 1.00 91.00 88 SER A O 1
ATOM 670 N N . GLU A 1 89 ? 4.569 2.797 13.453 1.00 91.94 89 GLU A N 1
ATOM 671 C CA . GLU A 1 89 ? 4.542 3.349 14.815 1.00 91.94 89 GLU A CA 1
ATOM 672 C C . GLU A 1 89 ? 3.390 2.771 15.645 1.00 91.94 89 GLU A C 1
ATOM 674 O O . GLU A 1 89 ? 3.591 2.340 16.784 1.00 91.94 89 GLU A O 1
ATOM 679 N N . GLN A 1 90 ? 2.203 2.654 15.046 1.00 89.38 90 GLN A N 1
ATOM 680 C CA . GLN A 1 90 ? 1.033 2.023 15.660 1.00 89.38 90 GLN A CA 1
ATOM 681 C C . GLN A 1 90 ? 1.108 0.484 15.689 1.00 89.38 90 GLN A C 1
ATOM 683 O O . GLN A 1 90 ? 0.223 -0.164 16.252 1.00 89.38 90 GLN A O 1
ATOM 688 N N . LYS A 1 91 ? 2.156 -0.118 15.104 1.00 91.31 91 LYS A N 1
ATOM 689 C CA . LYS A 1 91 ? 2.351 -1.576 14.978 1.00 91.31 91 LYS A CA 1
ATOM 690 C C . LYS A 1 91 ? 1.161 -2.286 14.323 1.00 91.31 91 LYS A C 1
ATOM 692 O O . LYS A 1 91 ? 0.817 -3.412 14.691 1.00 91.31 91 LYS A O 1
ATOM 697 N N . LEU A 1 92 ? 0.527 -1.632 13.351 1.00 91.31 92 LEU A N 1
ATOM 698 C CA . LEU A 1 92 ? -0.593 -2.206 12.616 1.00 91.31 92 LEU A CA 1
ATOM 699 C C . LEU A 1 92 ? -0.083 -3.179 11.554 1.00 91.31 92 LEU A C 1
ATOM 701 O O . LEU A 1 92 ? 0.889 -2.915 10.843 1.00 91.31 92 LEU A O 1
ATOM 705 N N . LYS A 1 93 ? -0.774 -4.309 11.408 1.00 92.81 93 LYS A N 1
ATOM 706 C CA . LYS A 1 93 ? -0.500 -5.241 10.319 1.00 92.81 93 LYS A CA 1
ATOM 707 C C . LYS A 1 93 ? -1.024 -4.632 9.021 1.00 92.81 93 LYS A C 1
ATOM 709 O O . LYS A 1 93 ? -2.213 -4.352 8.903 1.00 92.81 93 LYS A O 1
ATOM 714 N N . SER A 1 94 ? -0.141 -4.428 8.052 1.00 92.31 94 SER A N 1
ATOM 715 C CA . SER A 1 94 ? -0.518 -3.924 6.735 1.00 92.31 94 SER A CA 1
ATOM 716 C C . SER A 1 94 ? 0.273 -4.601 5.628 1.00 92.31 94 SER A C 1
ATOM 718 O O . SER A 1 94 ? 1.337 -5.174 5.863 1.00 92.31 94 SER A O 1
ATOM 720 N N . HIS A 1 95 ? -0.258 -4.533 4.415 1.00 89.56 95 HIS A N 1
ATOM 721 C CA . HIS A 1 95 ? 0.443 -4.915 3.198 1.00 89.56 95 HIS A CA 1
ATOM 722 C C . HIS A 1 95 ? 0.113 -3.916 2.091 1.00 89.56 95 HIS A C 1
ATOM 724 O O . HIS A 1 95 ? -0.945 -3.290 2.084 1.00 89.56 95 HIS A O 1
ATOM 730 N N . THR A 1 96 ? 1.063 -3.705 1.191 1.00 86.69 96 THR A N 1
ATOM 731 C CA . THR A 1 96 ? 0.923 -2.815 0.036 1.00 86.69 96 THR A CA 1
ATOM 732 C C . THR A 1 96 ? 0.945 -3.697 -1.196 1.00 86.69 96 THR A C 1
ATOM 734 O O . THR A 1 96 ? 1.847 -4.524 -1.324 1.00 86.69 96 THR A O 1
ATOM 737 N N . PHE A 1 97 ? -0.049 -3.568 -2.073 1.00 70.31 97 PHE A N 1
ATOM 738 C CA . PHE A 1 97 ? 0.016 -4.274 -3.349 1.00 70.31 97 PHE A CA 1
ATOM 739 C C . PHE A 1 97 ? 1.085 -3.625 -4.213 1.00 70.31 97 PHE A C 1
ATOM 741 O O . PHE A 1 97 ? 1.112 -2.401 -4.335 1.00 70.31 97 PHE A O 1
ATOM 748 N N . GLU A 1 98 ? 1.937 -4.434 -4.830 1.00 57.75 98 GLU A N 1
ATOM 749 C CA . GLU A 1 98 ? 2.747 -3.948 -5.939 1.00 57.75 98 GLU A CA 1
ATOM 750 C C . GLU A 1 98 ? 1.799 -3.423 -7.026 1.00 57.75 98 GLU A C 1
ATOM 752 O O . GLU A 1 98 ? 0.721 -3.984 -7.261 1.00 57.75 98 GLU A O 1
ATOM 757 N N . THR A 1 99 ? 2.153 -2.295 -7.645 1.00 53.56 99 THR A N 1
ATOM 758 C CA . THR A 1 99 ? 1.498 -1.887 -8.884 1.00 53.56 99 THR A CA 1
ATOM 759 C C . THR A 1 99 ? 1.601 -3.049 -9.871 1.00 53.56 99 THR A C 1
ATOM 761 O O . THR A 1 99 ? 2.585 -3.786 -9.857 1.00 53.56 99 THR A O 1
ATOM 764 N N . GLU A 1 100 ? 0.604 -3.223 -10.747 1.00 54.56 100 GLU A N 1
ATOM 765 C CA . GLU A 1 100 ? 0.834 -3.922 -12.016 1.00 54.56 100 GLU A CA 1
ATOM 766 C C . GLU A 1 100 ? 1.824 -3.063 -12.816 1.00 54.56 100 GLU A C 1
ATOM 768 O O . GLU A 1 100 ? 1.470 -2.385 -13.783 1.00 54.56 100 GLU A O 1
ATOM 773 N N . ASP A 1 101 ? 3.073 -3.009 -12.358 1.00 53.62 101 ASP A N 1
ATOM 774 C CA . ASP A 1 101 ? 4.193 -2.644 -13.187 1.00 53.62 101 ASP A CA 1
ATOM 775 C C . ASP A 1 101 ? 4.109 -3.657 -14.308 1.00 53.62 101 ASP A C 1
ATOM 777 O O . ASP A 1 101 ? 4.217 -4.861 -14.084 1.00 53.62 101 ASP A O 1
ATOM 781 N N . GLN A 1 102 ? 3.708 -3.152 -15.473 1.00 56.28 102 GLN A N 1
ATOM 782 C CA . GLN A 1 102 ? 3.412 -3.937 -16.653 1.00 56.28 102 GLN A CA 1
ATOM 783 C C . GLN A 1 102 ? 4.399 -5.103 -16.721 1.00 56.28 102 GLN A C 1
ATOM 785 O O . GLN A 1 102 ? 5.603 -4.868 -16.821 1.00 56.28 102 GLN A O 1
ATOM 790 N N . ASN A 1 103 ? 3.895 -6.338 -16.654 1.00 57.44 103 ASN A N 1
ATOM 791 C CA . ASN A 1 103 ? 4.678 -7.555 -16.870 1.00 57.44 103 ASN A CA 1
ATOM 792 C C . ASN A 1 103 ? 5.122 -7.626 -18.348 1.00 57.44 103 ASN A C 1
ATOM 794 O O . ASN A 1 103 ? 4.822 -8.581 -19.064 1.00 57.44 103 ASN A O 1
ATOM 798 N N . GLU A 1 104 ? 5.784 -6.585 -18.853 1.00 62.22 104 GLU A N 1
ATOM 799 C CA . GLU A 1 104 ? 6.410 -6.550 -20.161 1.00 62.22 104 GLU A CA 1
ATOM 800 C C . GLU A 1 104 ? 7.634 -7.461 -20.097 1.00 62.22 104 GLU A C 1
ATOM 802 O O . GLU A 1 104 ? 8.736 -7.079 -19.703 1.00 62.22 104 GLU A O 1
ATOM 807 N N . LEU A 1 105 ? 7.421 -8.721 -20.473 1.00 67.44 105 LEU A N 1
ATOM 808 C CA . LEU A 1 105 ? 8.493 -9.685 -20.634 1.00 67.44 105 LEU A CA 1
ATOM 809 C C . LEU A 1 105 ? 9.322 -9.303 -21.867 1.00 67.44 105 LEU A C 1
ATOM 811 O O . LEU A 1 105 ? 8.924 -9.549 -23.007 1.00 67.44 105 LEU A O 1
ATOM 815 N N . LYS A 1 106 ? 10.505 -8.722 -21.650 1.00 75.88 106 LYS A N 1
ATOM 816 C CA . LYS A 1 106 ? 11.475 -8.498 -22.726 1.00 75.88 106 LYS A CA 1
ATOM 817 C C . LYS A 1 106 ? 12.181 -9.809 -23.068 1.00 75.88 106 LYS A C 1
ATOM 819 O O . LYS A 1 106 ? 13.021 -10.289 -22.313 1.00 75.88 106 LYS A O 1
ATOM 824 N N . VAL A 1 107 ? 11.876 -10.356 -24.239 1.00 76.56 107 VAL A N 1
ATOM 825 C CA . VAL A 1 107 ? 12.548 -11.537 -24.799 1.00 76.56 107 VAL A CA 1
ATOM 826 C C . VAL A 1 107 ? 13.647 -11.114 -25.771 1.00 76.56 107 VAL A C 1
ATOM 828 O O . VAL A 1 107 ? 13.428 -10.284 -26.651 1.00 76.56 107 VAL A O 1
ATOM 831 N N . VAL A 1 108 ? 14.837 -11.697 -25.619 1.00 82.50 108 VAL A N 1
ATOM 832 C CA . VAL A 1 108 ? 15.944 -11.578 -26.579 1.00 82.50 108 VAL A CA 1
ATOM 833 C C . VAL A 1 108 ? 16.120 -12.933 -27.248 1.00 82.50 108 VAL A C 1
ATOM 835 O O . VAL A 1 108 ? 16.364 -13.929 -26.572 1.00 82.50 108 VAL A O 1
ATOM 838 N N . ILE A 1 109 ? 15.991 -12.971 -28.572 1.00 79.69 109 ILE A N 1
ATOM 839 C CA . ILE A 1 109 ? 16.129 -14.196 -29.363 1.00 79.69 109 ILE A CA 1
ATOM 840 C C . ILE A 1 109 ? 17.483 -14.149 -30.066 1.00 79.69 109 ILE A C 1
ATOM 842 O O . ILE A 1 109 ? 17.764 -13.217 -30.818 1.00 79.69 109 ILE A O 1
ATOM 846 N N . LEU A 1 110 ? 18.3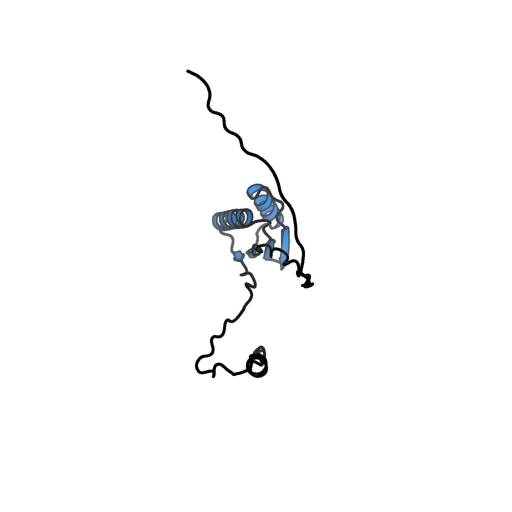24 -15.150 -29.815 1.00 83.31 110 LEU A N 1
ATOM 847 C CA . LEU A 1 110 ? 19.643 -15.283 -30.433 1.00 83.31 110 LEU A CA 1
ATOM 848 C C . LEU A 1 110 ? 19.591 -16.303 -31.578 1.00 83.31 110 LEU A C 1
ATOM 850 O O . LEU A 1 110 ? 18.836 -17.269 -31.514 1.00 83.31 110 LEU A O 1
ATOM 854 N N . GLY A 1 111 ? 20.408 -16.100 -32.616 1.00 83.88 111 GLY A N 1
ATOM 855 C CA . GLY A 1 111 ? 20.522 -17.036 -33.744 1.00 83.88 111 GLY A CA 1
ATOM 856 C C . GLY A 1 111 ? 19.502 -16.841 -34.873 1.00 83.88 111 GLY A C 1
ATOM 857 O O . GLY A 1 111 ? 19.396 -17.701 -35.743 1.00 83.88 111 GLY A O 1
ATOM 858 N N . LEU A 1 112 ? 18.771 -15.723 -34.892 1.00 81.12 112 LEU A N 1
ATOM 859 C CA . LEU A 1 112 ? 17.940 -15.352 -36.038 1.00 81.12 112 LEU A CA 1
ATOM 860 C C . LEU A 1 112 ? 18.802 -14.807 -37.182 1.00 81.12 112 LEU A C 1
ATOM 862 O O . LEU A 1 112 ? 19.727 -14.023 -36.965 1.00 81.12 112 LEU A O 1
ATOM 866 N N . LEU A 1 113 ? 18.472 -15.199 -38.413 1.00 83.56 113 LEU A N 1
ATOM 867 C CA . LEU A 1 113 ? 19.058 -14.603 -39.612 1.00 83.56 113 LEU A CA 1
ATOM 868 C C . LEU A 1 113 ? 18.576 -13.151 -39.741 1.00 83.56 113 LEU A C 1
ATOM 870 O O . LEU A 1 113 ? 17.399 -12.867 -39.535 1.00 83.56 113 LEU A O 1
ATOM 874 N N . SER A 1 114 ? 19.462 -12.227 -40.115 1.00 77.81 114 SER A N 1
ATOM 875 C CA . SER A 1 114 ? 19.168 -10.782 -40.154 1.00 77.81 114 SER A CA 1
ATOM 876 C C . SER A 1 114 ? 18.057 -10.375 -41.13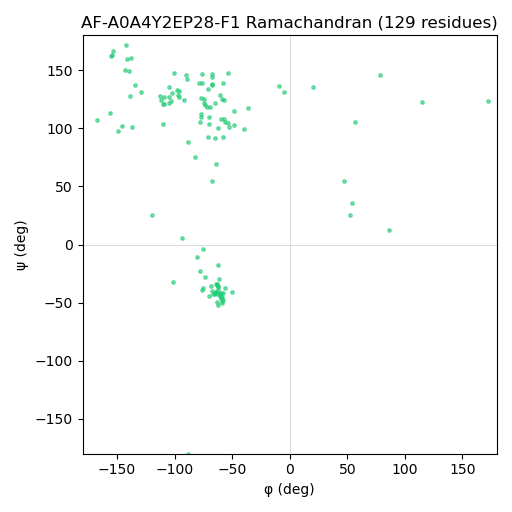2 1.00 77.81 114 SER A C 1
ATOM 878 O O . SER A 1 114 ? 17.521 -9.279 -41.014 1.00 77.81 114 SER A O 1
ATOM 880 N N . GLY A 1 115 ? 17.710 -11.242 -42.088 1.00 82.94 115 GLY A N 1
ATOM 881 C CA . GLY A 1 115 ? 16.632 -11.024 -43.056 1.00 82.94 115 GLY A CA 1
ATOM 882 C C . GLY A 1 115 ? 15.280 -11.612 -42.650 1.00 82.94 115 GLY A C 1
ATOM 883 O O . GLY A 1 115 ? 14.364 -11.609 -43.468 1.00 82.94 115 GLY A O 1
ATOM 884 N N . TYR A 1 116 ? 15.152 -12.165 -41.440 1.00 82.62 116 TYR A N 1
ATOM 885 C CA . TYR A 1 116 ? 13.901 -12.782 -41.009 1.00 82.62 116 TYR A CA 1
ATOM 886 C C . TYR A 1 116 ? 12.852 -11.702 -40.673 1.00 82.62 116 TYR A C 1
ATOM 888 O O . TYR A 1 116 ? 13.137 -10.826 -39.851 1.00 82.62 116 TYR A O 1
ATOM 896 N N . PRO A 1 117 ? 11.649 -11.735 -41.277 1.00 87.25 117 PRO A N 1
ATOM 897 C CA . PRO A 1 117 ? 10.625 -10.721 -41.043 1.00 87.25 117 PRO A CA 1
ATOM 898 C C . PRO A 1 117 ? 10.077 -10.789 -39.612 1.00 87.25 117 PRO A C 1
ATOM 900 O O . PRO A 1 117 ? 9.781 -11.863 -39.078 1.00 87.25 117 PRO A O 1
ATOM 903 N N . VAL A 1 118 ? 9.909 -9.618 -38.995 1.00 80.88 118 VAL A N 1
ATOM 904 C CA . VAL A 1 118 ? 9.448 -9.476 -37.604 1.00 80.88 118 VAL A CA 1
ATOM 905 C C . VAL A 1 118 ? 8.031 -10.027 -37.433 1.00 80.88 118 VAL A C 1
ATOM 907 O O . VAL A 1 118 ? 7.708 -10.631 -36.411 1.00 80.88 118 VAL A O 1
ATOM 910 N N . GLU A 1 119 ? 7.192 -9.892 -38.455 1.00 84.06 119 GLU A N 1
ATOM 911 C CA . GLU A 1 119 ? 5.803 -10.345 -38.459 1.00 84.06 119 GLU A CA 1
ATOM 912 C C . GLU A 1 119 ? 5.697 -11.870 -38.339 1.00 84.06 119 GLU A C 1
ATOM 914 O O . GLU A 1 119 ? 4.761 -12.379 -37.720 1.00 84.06 119 GLU A O 1
ATOM 919 N N . GLU A 1 120 ? 6.648 -12.615 -38.907 1.00 82.19 120 GLU A N 1
ATOM 920 C CA . GLU A 1 120 ? 6.683 -14.075 -38.779 1.00 82.19 120 GLU A CA 1
ATOM 921 C C . GLU A 1 120 ? 7.174 -14.522 -37.408 1.00 82.19 120 GLU A C 1
ATOM 923 O O . GLU A 1 120 ? 6.617 -15.463 -36.839 1.00 82.19 120 GLU A O 1
ATOM 928 N N . ILE A 1 121 ? 8.151 -13.809 -36.844 1.00 82.19 121 ILE A N 1
ATOM 929 C CA . ILE A 1 121 ? 8.631 -14.045 -35.480 1.00 82.19 121 ILE A CA 1
ATOM 930 C C . ILE A 1 121 ? 7.457 -13.885 -34.507 1.00 82.19 121 ILE A C 1
ATOM 932 O O . ILE A 1 121 ? 7.167 -14.797 -33.733 1.00 82.19 121 ILE A O 1
ATOM 936 N N . LEU A 1 122 ? 6.713 -12.779 -34.605 1.00 79.50 122 LEU A N 1
ATOM 937 C CA . LEU A 1 122 ? 5.568 -12.491 -33.737 1.00 79.50 122 LEU A CA 1
ATOM 938 C C . LEU A 1 122 ? 4.431 -13.515 -33.871 1.00 79.50 122 LEU A C 1
ATOM 940 O O . LEU A 1 122 ? 3.828 -13.878 -32.864 1.00 79.50 122 LEU A O 1
ATOM 944 N N . LYS A 1 123 ? 4.161 -14.044 -35.074 1.00 81.25 123 LYS A N 1
ATOM 945 C CA . LYS A 1 123 ? 3.164 -15.119 -35.269 1.00 81.25 123 LYS A CA 1
ATOM 946 C C . LYS A 1 123 ? 3.509 -16.402 -34.503 1.00 81.25 123 LYS A C 1
ATOM 948 O O . LYS A 1 123 ? 2.592 -17.135 -34.124 1.00 81.25 123 LYS A O 1
ATOM 953 N N . GLY A 1 124 ? 4.798 -16.674 -34.290 1.00 77.00 124 GLY A N 1
ATOM 954 C CA . GLY A 1 124 ? 5.283 -17.805 -33.494 1.00 77.00 124 GLY A CA 1
ATOM 955 C C . GLY A 1 124 ? 5.095 -17.618 -31.985 1.00 77.00 124 GLY A C 1
ATOM 956 O O . GLY A 1 124 ? 4.888 -18.596 -31.267 1.00 77.00 124 GLY A O 1
ATOM 957 N N . PHE A 1 125 ? 5.087 -16.374 -31.497 1.00 77.25 125 PHE A N 1
ATOM 958 C CA . PHE A 1 125 ? 4.848 -16.044 -30.090 1.00 77.25 125 PHE A CA 1
ATOM 959 C C . PHE A 1 125 ? 3.350 -16.008 -29.766 1.00 77.25 125 PHE A C 1
ATOM 961 O O . PHE A 1 125 ? 2.747 -14.952 -29.584 1.00 77.25 125 PHE A O 1
ATOM 968 N N . LYS A 1 126 ? 2.728 -17.184 -29.651 1.00 68.25 126 LYS A N 1
ATOM 969 C CA . LYS A 1 126 ? 1.392 -17.311 -29.051 1.00 68.25 126 LYS A CA 1
ATOM 970 C C . LYS A 1 126 ? 1.526 -17.512 -27.546 1.00 68.25 126 LYS A C 1
ATOM 972 O O . LYS A 1 126 ? 1.572 -18.642 -27.070 1.00 68.25 126 LYS A O 1
ATOM 977 N N . PHE A 1 127 ? 1.578 -16.417 -26.796 1.00 63.44 127 PHE A N 1
ATOM 978 C CA . PHE A 1 127 ? 1.460 -16.482 -25.342 1.00 63.44 127 PHE A CA 1
ATOM 979 C C . PHE A 1 127 ? 0.021 -16.864 -24.979 1.00 63.44 127 PHE A C 1
ATOM 981 O O . PHE A 1 127 ? -0.912 -16.095 -25.200 1.00 63.44 127 PHE A O 1
ATOM 988 N N . GLN A 1 128 ? -0.168 -18.076 -24.466 1.00 55.22 128 GLN A N 1
ATOM 989 C CA . GLN A 1 128 ? -1.400 -18.470 -23.789 1.00 55.22 128 GLN A CA 1
ATOM 990 C C . GLN A 1 128 ? -1.147 -18.280 -22.290 1.00 55.22 128 GLN A C 1
ATOM 992 O O . GLN A 1 128 ? -0.135 -18.789 -21.799 1.00 55.22 128 GLN A O 1
ATOM 997 N N . PRO A 1 129 ? -1.998 -17.548 -21.554 1.00 47.38 129 PRO A N 1
ATOM 998 C CA . PRO A 1 129 ? -1.887 -17.520 -20.105 1.00 47.38 129 PRO A CA 1
ATOM 999 C C . PRO A 1 129 ? -2.071 -18.946 -19.576 1.00 47.38 129 PRO A C 1
ATOM 1001 O O . PRO A 1 129 ? -3.020 -19.638 -19.947 1.00 47.38 129 PRO A O 1
ATOM 1004 N N . ILE A 1 130 ? -1.134 -19.393 -18.744 1.00 55.34 130 ILE A N 1
ATOM 1005 C CA . ILE A 1 130 ? -1.274 -20.640 -17.991 1.00 55.34 130 ILE A CA 1
ATOM 1006 C C . ILE A 1 130 ? -2.329 -20.357 -16.913 1.00 55.34 130 ILE A C 1
ATOM 1008 O O . ILE A 1 130 ? -2.146 -19.421 -16.134 1.00 55.34 130 ILE A O 1
ATOM 1012 N N . GLN A 1 131 ? -3.447 -21.090 -16.946 1.00 42.84 131 GLN A N 1
ATOM 1013 C CA . GLN A 1 131 ? -4.513 -21.010 -15.937 1.00 42.84 131 GLN A CA 1
ATOM 1014 C C . GLN A 1 131 ? -4.150 -21.792 -14.678 1.00 42.84 131 GLN A C 1
ATOM 1016 O O . GLN A 1 131 ? -3.526 -22.868 -14.824 1.00 42.84 131 GLN A O 1
#

Organism: Araneus ventricosus (NCBI:txid182803)

Radius of gyration: 28.18 Å; Cα contacts (8 Å, |Δi|>4): 104; chains: 1; bounding box: 53×78×62 Å